Protein AF-A0A2W5ZUM6-F1 (afdb_monomer)

Solvent-accessible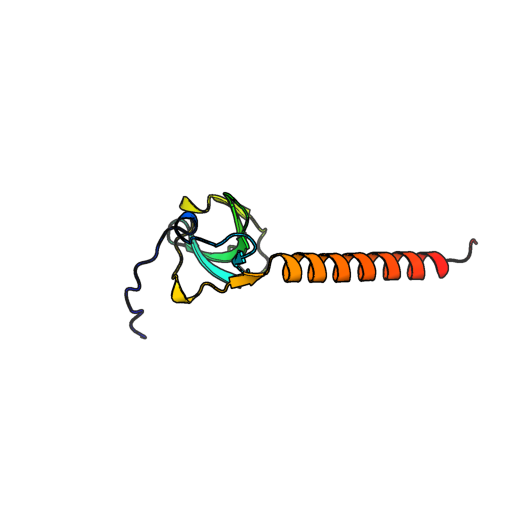 surface area (backbone atoms only — not comparable to full-atom values): 6094 Å² total; per-residue (Å²): 132,82,82,74,72,84,67,76,60,40,39,48,64,72,63,81,67,59,90,62,47,37,66,52,52,76,36,70,28,33,43,95,87,41,70,28,36,34,67,36,68,57,96,65,34,29,33,32,28,64,46,95,90,47,77,72,44,82,41,54,20,72,58,30,29,26,52,73,89,66,64,47,76,43,51,44,69,58,55,52,51,53,50,49,53,52,51,50,55,48,51,51,49,53,50,55,54,58,72,68,56,75,88,128

pLDDT: mean 82.98, std 15.77, range [36.0, 97.94]

Secondary structure (DSSP, 8-state):
---------EEGGG----TTEEE-S-EEEEETTEEEEEEEE-SSEEEEESSTTSPPEEEEGGGEEE-GGG--EEEHHHHHHHHHHHHHHHHHHHHHHHHT----

Radius of gyration: 18.6 Å; Cα contacts (8 Å, |Δi|>4): 140; chains: 1; bounding box: 57×34×44 Å

Foldseek 3Di:
DDPPPPQPFAQQLPPDDDPQKDWAFFFWWAAPNQIWGFGADDNQWTWIHSDPPRDIDIGGSRRTTHRPVRIDMDGNVVVVVVVVVVVVVVVVVVVVVVVPDDDD

Nearest PDB structures (foldseek):
  2wac-assembly2_B  TM=5.839E-01  e=2.324E-01  Drosophila melanogaster
  5ohq-assembly1_A  TM=8.430E-01  e=1.761E+00  Homo sapiens
  6kco-assembly3_E  TM=4.406E-01  e=2.070E-01  Drosophila melanogaster
  1kqm-assembly1_A  TM=4.429E-01  e=2.929E-01  Argopecten irradians
  2otg-assembly1_A  TM=4.725E-01  e=6.214E-01  Placopecten magellanicus

Structure (mmCIF, N/CA/C/O backbone):
data_AF-A0A2W5ZUM6-F1
#
_entry.id   AF-A0A2W5ZUM6-F1
#
loop_
_atom_site.group_PDB
_atom_site.id
_atom_site.type_symbol
_atom_site.label_atom_id
_atom_site.label_alt_id
_atom_site.label_comp_id
_atom_site.label_asym_id
_atom_site.label_entity_id
_atom_site.label_seq_id
_atom_site.pdbx_PDB_ins_code
_atom_site.Cartn_x
_atom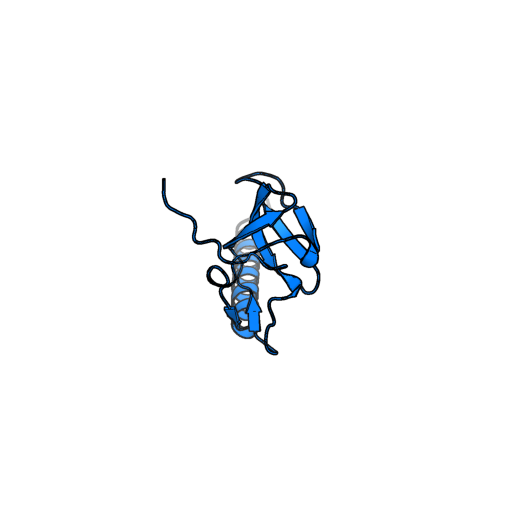_site.Cartn_y
_atom_site.Cartn_z
_atom_site.occupancy
_atom_site.B_iso_or_equiv
_atom_site.auth_seq_id
_atom_site.auth_comp_id
_atom_site.auth_asym_id
_atom_site.auth_atom_id
_atom_site.pdbx_PDB_model_num
ATOM 1 N N . MET A 1 1 ? -19.739 19.621 7.676 1.00 36.00 1 MET A N 1
ATOM 2 C CA . MET A 1 1 ? -18.767 18.660 8.230 1.00 36.00 1 MET A CA 1
ATOM 3 C C . MET A 1 1 ? -19.287 17.297 7.843 1.00 36.00 1 MET A C 1
ATOM 5 O O . MET A 1 1 ? -20.330 16.917 8.349 1.00 36.00 1 MET A O 1
ATOM 9 N N . SER A 1 2 ? -18.702 16.679 6.820 1.00 41.00 2 SER A N 1
ATOM 10 C CA . SER A 1 2 ? -19.236 15.437 6.264 1.00 41.00 2 SER A CA 1
ATOM 11 C C . SER A 1 2 ? -18.969 14.308 7.245 1.00 41.00 2 SER A C 1
ATOM 13 O O . SER A 1 2 ? -17.819 14.092 7.626 1.00 41.00 2 SER A O 1
ATOM 15 N N . GLU A 1 3 ? -20.040 13.651 7.677 1.00 42.09 3 GLU A N 1
ATOM 16 C CA . GLU A 1 3 ? -20.005 12.418 8.448 1.00 42.09 3 GLU A CA 1
ATOM 17 C C . GLU A 1 3 ? -19.160 11.415 7.666 1.00 42.09 3 GLU A C 1
ATOM 19 O O . GLU A 1 3 ? -19.587 10.882 6.644 1.00 42.09 3 GLU A O 1
ATOM 24 N N . ALA A 1 4 ? -17.917 11.213 8.104 1.00 49.09 4 ALA A N 1
ATOM 25 C CA . ALA A 1 4 ? -17.182 10.032 7.713 1.00 49.09 4 ALA A CA 1
ATOM 26 C C . ALA A 1 4 ? -17.973 8.883 8.330 1.00 49.09 4 ALA A C 1
ATOM 28 O O . ALA A 1 4 ? -17.923 8.669 9.545 1.00 49.09 4 ALA A O 1
ATOM 29 N N . SER A 1 5 ? -18.775 8.218 7.498 1.00 49.19 5 SER A N 1
ATOM 30 C CA . SER A 1 5 ? -19.257 6.871 7.751 1.00 49.19 5 SER A CA 1
ATOM 31 C C . SER A 1 5 ? -18.142 6.137 8.475 1.00 49.19 5 SER A C 1
ATOM 33 O O . SER A 1 5 ? -16.999 6.146 8.015 1.00 49.19 5 SER A O 1
ATOM 35 N N . THR A 1 6 ? -18.441 5.606 9.658 1.00 52.56 6 THR A N 1
ATOM 36 C CA . THR A 1 6 ? -17.496 4.814 10.445 1.00 52.56 6 THR A CA 1
ATOM 37 C C . THR A 1 6 ? -17.282 3.487 9.717 1.00 52.56 6 THR A C 1
ATOM 39 O O . THR A 1 6 ? -17.696 2.433 10.180 1.00 52.56 6 THR A O 1
ATOM 42 N N . GLU A 1 7 ? -16.727 3.549 8.508 1.00 66.62 7 GLU A N 1
ATOM 43 C CA . GLU A 1 7 ? -16.201 2.404 7.796 1.00 66.62 7 GLU A CA 1
ATOM 44 C C . GLU A 1 7 ? -15.069 1.884 8.671 1.00 66.62 7 GLU A C 1
ATOM 46 O O . GLU A 1 7 ? -14.106 2.593 8.979 1.00 66.62 7 GLU A O 1
ATOM 51 N N . GLU A 1 8 ? -15.271 0.675 9.182 1.00 86.06 8 GLU A N 1
ATOM 52 C CA . GLU A 1 8 ? -14.352 0.008 10.084 1.00 86.06 8 GLU A CA 1
ATOM 53 C C . GLU A 1 8 ? -12.990 -0.107 9.392 1.00 86.06 8 GLU A C 1
ATOM 55 O O . GLU A 1 8 ? -12.806 -0.886 8.456 1.00 86.06 8 GLU A O 1
ATOM 60 N N . LEU A 1 9 ? -12.036 0.725 9.818 1.00 95.19 9 LEU A N 1
ATOM 61 C CA . LEU A 1 9 ? -10.679 0.663 9.297 1.00 95.19 9 LEU A CA 1
ATOM 62 C C . LEU A 1 9 ? -10.055 -0.663 9.727 1.00 95.19 9 LEU A C 1
ATOM 64 O O . LEU A 1 9 ? -10.018 -0.983 10.917 1.00 95.19 9 LEU A O 1
ATOM 68 N N . ILE A 1 10 ? -9.507 -1.409 8.771 1.00 96.62 10 ILE A N 1
ATOM 69 C CA . ILE A 1 10 ? -8.871 -2.700 9.040 1.00 96.62 10 ILE A CA 1
ATOM 70 C C . ILE A 1 10 ? -7.371 -2.653 8.751 1.00 96.62 10 ILE A C 1
ATOM 72 O O . ILE A 1 10 ? -6.935 -1.901 7.880 1.00 96.62 10 ILE A O 1
ATOM 76 N N . PRO A 1 11 ? -6.556 -3.471 9.435 1.00 97.00 11 PRO A N 1
ATOM 77 C CA . PRO A 1 11 ? -5.154 -3.645 9.080 1.00 97.00 11 PRO A CA 1
ATOM 78 C C . PRO A 1 11 ? -4.964 -4.069 7.615 1.00 97.00 11 PRO A C 1
ATOM 80 O O . PRO A 1 11 ? -5.647 -4.969 7.123 1.00 97.00 11 PRO A O 1
ATOM 83 N N . LEU A 1 12 ? -4.000 -3.463 6.919 1.00 96.88 12 LEU A N 1
ATOM 84 C CA . LEU A 1 12 ? -3.721 -3.724 5.502 1.00 96.88 12 LEU A CA 1
ATOM 85 C C . LEU A 1 12 ? -3.298 -5.179 5.237 1.00 96.88 12 LEU A C 1
ATOM 87 O O . LEU A 1 12 ? -3.436 -5.672 4.119 1.00 96.88 12 LEU A O 1
ATOM 91 N N . ASP A 1 13 ? -2.762 -5.898 6.223 1.00 96.06 13 ASP A N 1
ATOM 92 C CA . ASP A 1 13 ? -2.453 -7.328 6.088 1.00 96.06 13 ASP A CA 1
ATOM 93 C C . ASP A 1 13 ? -3.704 -8.218 6.031 1.00 96.06 13 ASP A C 1
ATOM 95 O O . ASP A 1 13 ? -3.617 -9.326 5.510 1.00 96.06 13 ASP A O 1
ATOM 99 N N . ARG A 1 14 ? -4.872 -7.727 6.469 1.00 96.06 14 ARG A N 1
ATOM 100 C CA . ARG A 1 14 ? -6.153 -8.440 6.325 1.00 96.06 14 ARG A CA 1
ATOM 101 C C . ARG A 1 14 ? -6.762 -8.337 4.930 1.00 96.06 14 ARG A C 1
ATOM 103 O O . ARG A 1 14 ? -7.693 -9.078 4.625 1.00 96.06 14 ARG A O 1
ATOM 110 N N . ILE A 1 15 ? -6.252 -7.448 4.076 1.00 93.44 15 ILE A N 1
ATOM 111 C CA . ILE A 1 15 ? -6.665 -7.388 2.674 1.00 93.44 15 ILE A CA 1
ATOM 112 C C . ILE A 1 15 ? -6.078 -8.598 1.945 1.00 93.44 15 ILE A C 1
ATOM 114 O O . ILE A 1 15 ? -4.897 -8.612 1.581 1.00 93.44 15 ILE A O 1
ATOM 118 N N . ALA A 1 16 ? -6.918 -9.612 1.750 1.00 84.00 16 ALA A N 1
ATOM 119 C CA . ALA A 1 16 ? -6.582 -10.797 0.981 1.00 84.00 16 ALA A CA 1
ATOM 120 C C . ALA A 1 16 ? -6.459 -10.459 -0.512 1.00 84.00 16 ALA A C 1
ATOM 122 O O . ALA A 1 16 ? -7.218 -9.658 -1.057 1.00 84.00 16 ALA A O 1
ATOM 123 N N . THR A 1 17 ? -5.507 -11.100 -1.182 1.00 82.88 17 THR A N 1
ATOM 124 C CA . THR A 1 17 ? -5.358 -11.058 -2.639 1.00 82.88 17 THR A CA 1
ATOM 125 C C . THR A 1 17 ? -5.266 -12.477 -3.165 1.00 82.88 17 THR A C 1
ATOM 127 O O . THR A 1 17 ? -4.572 -13.307 -2.577 1.00 82.88 17 THR A O 1
ATOM 130 N N . GLU A 1 18 ? -5.925 -12.750 -4.286 1.00 83.50 18 GLU A N 1
ATOM 131 C CA . GLU A 1 18 ? -5.724 -13.996 -5.022 1.00 83.50 18 GLU A CA 1
ATOM 132 C C . GLU A 1 18 ? -4.306 -14.080 -5.610 1.00 83.50 18 GLU A C 1
ATOM 134 O O . GLU A 1 18 ? -3.575 -13.085 -5.700 1.00 83.50 18 GLU A O 1
ATOM 139 N N . SER A 1 19 ? -3.917 -15.283 -6.038 1.00 77.94 19 SER A N 1
ATOM 140 C CA . SER A 1 19 ? -2.671 -15.471 -6.786 1.00 77.94 19 SER A CA 1
ATOM 141 C C . SER A 1 19 ? -2.693 -14.595 -8.042 1.00 77.94 19 SER A C 1
ATOM 143 O O . SER A 1 19 ? -3.703 -14.514 -8.729 1.00 77.94 19 SER A O 1
ATOM 145 N N . GLU A 1 20 ? -1.580 -13.922 -8.338 1.00 81.75 20 GLU A N 1
ATOM 146 C CA . GLU A 1 20 ? -1.443 -12.985 -9.468 1.00 81.75 20 GLU A CA 1
ATOM 147 C C . GLU A 1 20 ? -2.193 -11.648 -9.362 1.00 81.75 20 GLU A C 1
ATOM 149 O O . GLU A 1 20 ? -2.098 -10.830 -10.283 1.00 81.75 20 GLU A O 1
ATOM 154 N N . VAL A 1 21 ? -2.848 -11.358 -8.236 1.00 88.56 21 VAL A N 1
ATOM 155 C CA . VAL A 1 21 ? -3.465 -10.055 -7.962 1.00 88.56 21 VAL A CA 1
ATOM 156 C C . VAL A 1 21 ? -2.596 -9.259 -6.987 1.00 88.56 21 VAL A C 1
ATOM 158 O O . VAL A 1 21 ? -2.064 -9.787 -6.016 1.00 88.56 21 VAL A O 1
ATOM 161 N N . VAL A 1 22 ? -2.430 -7.961 -7.243 1.00 90.56 22 VAL A N 1
ATOM 162 C CA . VAL A 1 22 ? -1.742 -7.024 -6.345 1.00 90.56 22 VAL A CA 1
ATOM 163 C C . VAL A 1 22 ? -2.657 -5.891 -5.938 1.00 90.56 22 VAL A C 1
ATOM 165 O O . VAL A 1 22 ? -3.476 -5.424 -6.727 1.00 90.56 22 VAL A O 1
ATOM 168 N N . ILE A 1 23 ? -2.425 -5.385 -4.733 1.00 93.38 23 ILE A N 1
ATOM 169 C CA . ILE A 1 23 ? -2.939 -4.088 -4.308 1.00 93.38 23 ILE A CA 1
ATOM 170 C C . ILE A 1 23 ? -2.184 -3.000 -5.080 1.00 93.38 23 ILE A C 1
ATOM 172 O O . ILE A 1 23 ? -0.945 -2.964 -5.089 1.00 93.38 23 ILE A O 1
ATOM 176 N N . LEU A 1 24 ? -2.932 -2.139 -5.762 1.00 92.94 24 LEU A N 1
ATOM 177 C CA . LEU A 1 24 ? -2.395 -0.980 -6.462 1.00 92.94 24 LEU A CA 1
ATOM 178 C C . LEU A 1 24 ? -2.055 0.125 -5.456 1.00 92.94 24 LEU A C 1
ATOM 180 O O . LEU A 1 24 ? -2.750 0.258 -4.453 1.00 92.94 24 LEU A O 1
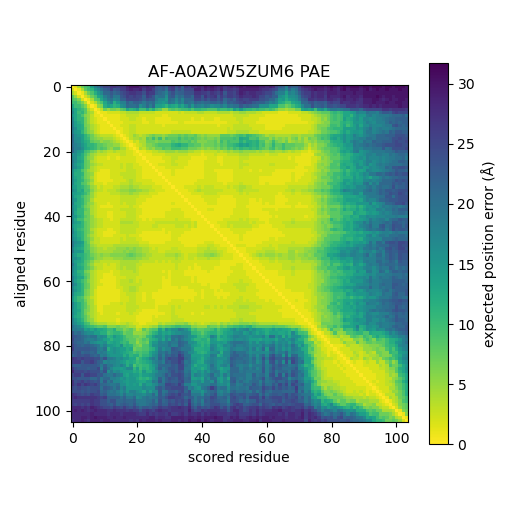ATOM 184 N N . PRO A 1 25 ? -0.987 0.904 -5.698 1.00 92.31 25 PRO A N 1
ATOM 185 C CA . PRO A 1 25 ? -0.620 2.009 -4.827 1.00 92.31 25 PRO A CA 1
ATOM 186 C C . PRO A 1 25 ? -1.614 3.169 -4.956 1.00 92.31 25 PRO A C 1
ATOM 188 O O . PRO A 1 25 ? -2.596 3.110 -5.706 1.00 92.31 25 PRO A O 1
ATOM 191 N N . ASP A 1 26 ? -1.291 4.246 -4.256 1.00 93.69 26 ASP A N 1
ATOM 192 C CA . ASP A 1 26 ? -2.007 5.507 -4.278 1.00 93.69 26 ASP A CA 1
ATOM 193 C C . ASP A 1 26 ? -3.385 5.369 -3.618 1.00 93.69 26 ASP A C 1
ATOM 195 O O . ASP A 1 26 ? -4.425 5.570 -4.249 1.00 93.69 26 ASP A O 1
ATOM 199 N N . PHE A 1 27 ? -3.364 5.086 -2.315 1.00 95.75 27 PHE A N 1
ATOM 200 C CA . PHE A 1 27 ? -4.527 5.163 -1.432 1.00 95.75 27 PHE A CA 1
ATOM 201 C C . PHE A 1 27 ? -4.124 5.643 -0.021 1.00 95.75 27 PHE A C 1
ATOM 203 O O . PHE A 1 27 ? -2.958 5.492 0.376 1.00 95.75 27 PHE A O 1
ATOM 210 N N . PRO A 1 28 ? -5.054 6.241 0.747 1.00 96.38 28 PRO A N 1
ATOM 211 C CA . PRO A 1 28 ? -4.785 6.684 2.110 1.00 96.38 28 PRO A CA 1
ATOM 212 C C . PRO A 1 28 ? -4.749 5.514 3.107 1.00 96.38 28 PRO A C 1
ATOM 214 O O . PRO A 1 28 ? -5.467 4.529 2.968 1.00 96.38 28 PRO A O 1
ATOM 217 N N . ALA A 1 29 ? -3.955 5.662 4.165 1.00 97.00 29 ALA A N 1
ATOM 218 C CA . ALA A 1 29 ? -3.972 4.789 5.336 1.00 97.00 29 ALA A CA 1
ATOM 219 C C . ALA A 1 29 ? -3.831 5.614 6.621 1.00 97.00 29 ALA A C 1
ATOM 221 O O . ALA A 1 29 ? -3.421 6.775 6.586 1.00 97.00 29 ALA A O 1
ATOM 222 N N . LEU A 1 30 ? -4.140 5.001 7.759 1.00 97.75 30 LEU A N 1
ATOM 223 C CA . LEU A 1 30 ? -3.876 5.527 9.089 1.00 97.75 30 LEU A CA 1
ATOM 224 C C . LEU A 1 30 ? -2.727 4.735 9.722 1.00 97.75 30 LEU A C 1
ATOM 226 O O . LEU A 1 30 ? -2.779 3.508 9.799 1.00 97.75 30 LEU A O 1
ATOM 230 N N . LEU A 1 31 ? -1.697 5.432 10.186 1.00 96.50 31 LEU A N 1
ATOM 231 C CA . LEU A 1 31 ? -0.571 4.869 10.922 1.00 96.50 31 LEU A CA 1
ATOM 232 C C . LEU A 1 31 ? -0.424 5.655 12.223 1.00 96.50 31 LEU A C 1
ATOM 234 O O . LEU A 1 31 ? -0.196 6.857 12.181 1.00 96.50 31 LEU A O 1
ATOM 238 N N . GLU A 1 32 ? -0.595 4.991 13.368 1.00 93.50 32 GLU A N 1
ATOM 239 C CA . GLU A 1 32 ? -0.487 5.631 14.697 1.00 93.50 32 GLU A CA 1
ATOM 240 C C . GLU A 1 32 ? -1.367 6.887 14.852 1.00 93.50 32 GLU A C 1
ATOM 242 O O . GLU A 1 32 ? -0.996 7.858 15.501 1.00 93.50 32 GLU A O 1
ATOM 247 N N . GLY A 1 33 ? -2.550 6.880 14.229 1.00 92.69 33 GLY A N 1
ATOM 248 C CA . GLY A 1 33 ? -3.477 8.016 14.244 1.00 92.69 33 GLY A CA 1
ATOM 249 C C . GLY A 1 33 ? -3.171 9.113 13.217 1.00 92.69 33 GLY A C 1
ATOM 250 O O . GLY A 1 33 ? -3.976 10.029 13.062 1.00 92.69 33 GLY A O 1
ATOM 251 N N . GLN A 1 34 ? -2.071 9.014 12.467 1.00 94.69 34 GLN A N 1
ATOM 252 C CA . GLN A 1 34 ? -1.727 9.939 11.388 1.00 94.69 34 GLN A CA 1
ATOM 253 C C . GLN A 1 34 ? -2.164 9.392 10.025 1.00 94.69 34 GLN A C 1
ATOM 255 O O . GLN A 1 34 ? -1.919 8.231 9.692 1.00 94.69 34 GLN A O 1
ATOM 260 N N . ARG A 1 35 ? -2.788 10.244 9.201 1.00 95.69 35 ARG A N 1
ATOM 261 C CA . ARG A 1 35 ? -3.101 9.912 7.806 1.00 95.69 35 ARG A CA 1
ATOM 262 C C . ARG A 1 35 ? -1.826 9.965 6.963 1.00 95.69 35 ARG A C 1
ATOM 264 O O . ARG A 1 35 ? -1.131 10.973 6.980 1.00 95.69 35 ARG A O 1
ATOM 271 N N . VAL A 1 36 ? -1.561 8.905 6.208 1.00 96.62 36 VAL A N 1
ATOM 272 C CA . VAL A 1 36 ? -0.393 8.747 5.325 1.00 96.62 36 VAL A CA 1
ATOM 273 C C . VAL A 1 36 ? -0.830 8.231 3.952 1.00 96.62 36 VAL A C 1
ATOM 275 O O . VAL A 1 36 ? -1.946 7.726 3.803 1.00 96.62 36 VAL A O 1
ATOM 278 N N . TRP A 1 37 ? 0.040 8.325 2.945 1.00 96.38 37 TRP A N 1
ATOM 279 C CA . TRP A 1 37 ? -0.206 7.762 1.613 1.00 96.38 37 TRP A CA 1
ATOM 280 C C . TRP A 1 37 ? 0.563 6.471 1.389 1.00 96.38 37 TRP A C 1
ATOM 282 O O . TRP A 1 37 ? 1.782 6.444 1.533 1.00 96.38 37 TRP A O 1
ATOM 292 N N . VAL A 1 38 ? -0.120 5.404 0.978 1.00 96.31 38 VAL A N 1
ATOM 293 C CA . VAL A 1 38 ? 0.536 4.154 0.585 1.00 96.31 38 VAL A CA 1
ATOM 294 C C . VAL A 1 38 ? 0.957 4.244 -0.878 1.00 96.31 38 VAL A C 1
ATOM 296 O O . VAL A 1 38 ? 0.129 4.356 -1.778 1.00 96.31 38 VAL A O 1
ATOM 299 N N . THR A 1 39 ? 2.262 4.163 -1.126 1.00 94.62 39 THR A N 1
ATOM 300 C CA . THR A 1 39 ? 2.870 4.330 -2.461 1.00 94.62 39 THR A CA 1
ATOM 301 C C . THR A 1 39 ? 3.408 3.022 -3.042 1.00 94.62 39 THR A C 1
ATOM 303 O O . THR A 1 39 ? 3.697 2.930 -4.235 1.00 94.62 39 THR A O 1
ATOM 306 N N . ALA A 1 40 ? 3.515 1.973 -2.224 1.00 93.06 40 ALA A N 1
ATOM 307 C CA . ALA A 1 40 ? 3.689 0.601 -2.681 1.00 93.06 40 ALA A CA 1
ATOM 308 C C . ALA A 1 40 ? 3.263 -0.389 -1.597 1.00 93.06 40 ALA A C 1
ATOM 310 O O . ALA A 1 40 ? 3.507 -0.173 -0.413 1.00 93.06 40 ALA A O 1
ATOM 311 N N . VAL A 1 41 ? 2.709 -1.523 -2.021 1.00 93.81 41 VAL A N 1
ATOM 312 C CA . VAL A 1 41 ? 2.414 -2.656 -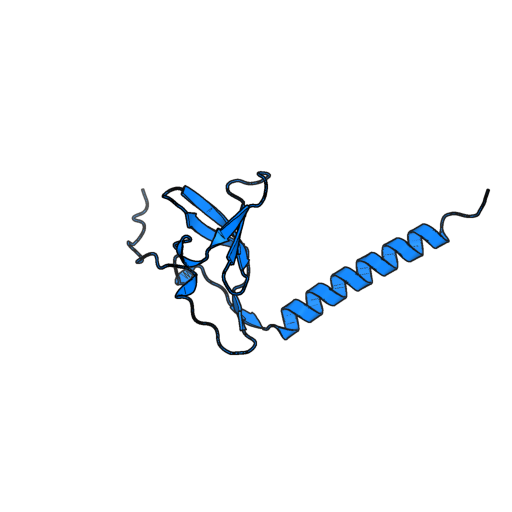1.142 1.00 93.81 41 VAL A CA 1
ATOM 313 C C . VAL A 1 41 ? 3.313 -3.831 -1.517 1.00 93.81 41 VAL A C 1
ATOM 315 O O . VAL A 1 41 ? 3.456 -4.175 -2.699 1.00 93.81 41 VAL A O 1
ATOM 318 N N . LEU A 1 42 ? 3.956 -4.403 -0.502 1.00 91.25 42 LEU A N 1
ATOM 319 C CA . LEU A 1 42 ? 4.807 -5.587 -0.559 1.00 91.25 42 LEU A CA 1
ATOM 320 C C . LEU A 1 42 ? 4.138 -6.721 0.232 1.00 91.25 42 LEU A C 1
ATOM 322 O O . LEU A 1 42 ? 3.031 -6.569 0.751 1.00 91.25 42 LEU A O 1
ATOM 326 N N . GLU A 1 43 ? 4.798 -7.873 0.320 1.00 89.00 43 GLU A N 1
ATOM 327 C CA . GLU A 1 43 ? 4.231 -9.060 0.970 1.00 89.00 43 GLU A CA 1
ATOM 328 C C . GLU A 1 43 ? 3.869 -8.795 2.442 1.00 89.00 43 GLU A C 1
ATOM 330 O O . GLU A 1 43 ? 2.727 -8.985 2.842 1.00 89.00 43 GLU A O 1
ATOM 335 N N . ARG A 1 44 ? 4.816 -8.272 3.233 1.00 93.62 44 ARG A N 1
ATOM 336 C CA . ARG A 1 44 ? 4.637 -8.011 4.679 1.00 93.62 44 ARG A CA 1
ATOM 337 C C . ARG A 1 44 ? 4.674 -6.532 5.051 1.00 93.62 44 ARG A C 1
ATOM 339 O O . ARG A 1 44 ? 4.331 -6.152 6.169 1.00 93.62 44 ARG A O 1
ATOM 346 N N . THR A 1 45 ? 5.112 -5.692 4.124 1.00 96.75 45 THR A N 1
ATOM 347 C CA . THR A 1 45 ? 5.362 -4.270 4.360 1.00 96.75 45 THR A CA 1
ATOM 348 C C . THR A 1 45 ? 4.660 -3.398 3.329 1.00 96.75 45 THR A C 1
ATOM 350 O O . THR A 1 45 ? 4.238 -3.861 2.270 1.00 96.75 45 THR A O 1
ATOM 353 N N . ALA A 1 46 ? 4.521 -2.121 3.652 1.00 96.50 46 ALA A N 1
ATOM 354 C CA . ALA A 1 46 ? 4.072 -1.083 2.746 1.00 96.50 46 ALA A CA 1
ATOM 355 C C . ALA A 1 46 ? 5.082 0.065 2.765 1.00 96.50 46 ALA A C 1
ATOM 357 O O . ALA A 1 46 ? 5.713 0.336 3.787 1.00 96.50 46 ALA A O 1
ATOM 358 N N . VAL A 1 47 ? 5.248 0.721 1.623 1.00 96.81 47 VAL A N 1
ATOM 359 C CA . VAL A 1 47 ? 5.976 1.984 1.526 1.00 96.81 47 VAL A CA 1
ATOM 360 C C . VAL A 1 47 ? 4.954 3.096 1.661 1.00 96.81 47 VAL A C 1
ATOM 362 O O . VAL A 1 47 ? 4.017 3.170 0.861 1.00 96.81 47 VAL A O 1
ATOM 365 N N . ILE A 1 48 ? 5.145 3.956 2.652 1.00 96.75 48 ILE A N 1
ATOM 366 C CA . ILE A 1 48 ? 4.305 5.123 2.879 1.00 96.75 48 ILE A CA 1
ATOM 367 C C . ILE A 1 48 ? 5.049 6.417 2.571 1.00 96.75 48 ILE A C 1
ATOM 369 O O . ILE A 1 48 ? 6.274 6.478 2.641 1.00 96.75 48 ILE A O 1
ATOM 373 N N . GLU A 1 49 ? 4.289 7.452 2.263 1.00 95.00 49 GLU A N 1
ATOM 374 C CA . GLU A 1 49 ? 4.709 8.845 2.211 1.00 95.00 49 GLU A CA 1
ATOM 375 C C . GLU A 1 49 ? 3.877 9.598 3.263 1.00 95.00 49 GLU A C 1
ATOM 377 O O . GLU A 1 49 ? 2.653 9.670 3.104 1.00 95.00 49 GLU A O 1
ATOM 382 N N . PRO A 1 50 ? 4.481 10.069 4.376 1.00 92.31 50 PRO A N 1
ATOM 383 C CA . PRO A 1 50 ? 3.719 10.700 5.457 1.00 92.31 50 PRO A CA 1
ATOM 384 C C . PRO A 1 50 ? 3.027 11.991 5.007 1.00 92.31 50 PRO A C 1
ATOM 386 O O . PRO A 1 50 ? 1.845 12.181 5.287 1.00 92.31 50 PRO A O 1
ATOM 389 N N . SER A 1 51 ? 3.743 12.806 4.230 1.00 88.62 51 SER A N 1
ATOM 390 C CA . SER A 1 51 ? 3.230 13.988 3.534 1.00 88.62 51 SER A CA 1
ATOM 391 C C . SER A 1 51 ? 3.895 14.114 2.158 1.00 88.62 51 SER A C 1
ATOM 393 O O . SER A 1 51 ? 4.995 13.591 1.970 1.00 88.62 51 SER A O 1
ATOM 395 N N . PRO A 1 52 ? 3.286 14.827 1.193 1.00 85.81 52 PRO A N 1
ATOM 396 C CA . PRO A 1 52 ? 3.886 15.029 -0.123 1.00 85.81 52 PRO A CA 1
ATOM 397 C C . PRO A 1 52 ? 5.300 15.617 -0.043 1.00 85.81 52 PRO A C 1
ATOM 399 O O . PRO A 1 52 ? 5.506 16.684 0.531 1.00 85.81 52 PRO A O 1
ATOM 402 N N . GLY A 1 53 ? 6.267 14.931 -0.649 1.00 84.19 53 GLY A N 1
ATOM 403 C CA . GLY A 1 53 ? 7.670 15.346 -0.667 1.00 84.19 53 GLY A CA 1
ATOM 404 C C . GLY A 1 53 ? 8.473 14.942 0.572 1.00 84.19 53 GLY A C 1
ATOM 405 O O . GLY A 1 53 ? 9.694 15.112 0.569 1.00 84.19 53 GLY A O 1
ATOM 406 N N . GLU A 1 54 ? 7.839 14.370 1.598 1.00 89.44 54 GLU A N 1
ATOM 407 C CA . GLU A 1 54 ? 8.563 13.780 2.722 1.00 89.44 54 GLU A CA 1
ATOM 408 C C . GLU A 1 54 ? 9.217 12.441 2.335 1.00 89.44 54 GLU A C 1
ATOM 410 O O . GLU A 1 54 ? 8.760 11.744 1.417 1.00 89.44 54 GLU A O 1
ATOM 415 N N . PRO A 1 55 ? 10.302 12.043 3.027 1.00 92.50 55 PRO A N 1
ATOM 416 C CA . PRO A 1 55 ? 10.945 10.761 2.787 1.00 92.50 55 PRO A CA 1
ATOM 417 C C . PRO A 1 55 ? 9.967 9.590 2.918 1.00 92.50 55 PRO A C 1
ATOM 419 O O . PRO A 1 55 ? 9.208 9.483 3.881 1.00 92.50 55 PRO A O 1
ATOM 422 N N . LYS A 1 56 ? 10.028 8.670 1.954 1.00 91.62 56 LYS A N 1
ATOM 423 C CA . LYS A 1 56 ? 9.235 7.441 1.992 1.00 91.62 56 LYS A CA 1
ATOM 424 C C . LYS A 1 56 ? 9.750 6.503 3.080 1.00 91.62 56 LYS A C 1
ATOM 426 O O . LYS A 1 56 ? 10.956 6.286 3.191 1.00 91.62 56 LYS A O 1
ATOM 431 N N . VAL A 1 57 ? 8.836 5.896 3.832 1.00 95.69 57 VAL A N 1
ATOM 432 C CA . VAL A 1 57 ? 9.150 5.018 4.967 1.00 95.69 57 VAL A CA 1
ATOM 433 C C . VAL A 1 57 ? 8.561 3.632 4.737 1.00 95.69 57 VAL A C 1
ATOM 435 O O . VAL A 1 57 ? 7.438 3.492 4.257 1.00 95.69 57 VAL A O 1
ATOM 438 N N . LEU A 1 58 ? 9.321 2.593 5.080 1.00 97.12 58 LEU A N 1
ATOM 439 C CA . LEU A 1 58 ? 8.848 1.214 5.044 1.00 97.12 58 LEU A CA 1
ATOM 440 C C . LEU A 1 58 ? 8.219 0.842 6.390 1.00 97.12 58 LEU A C 1
ATOM 442 O O . LEU A 1 58 ? 8.865 0.955 7.429 1.00 97.12 58 LEU A O 1
ATOM 446 N N . VAL A 1 59 ? 6.981 0.358 6.371 1.00 97.56 59 VAL A N 1
ATOM 447 C CA . VAL A 1 59 ? 6.223 -0.000 7.579 1.00 97.56 59 VAL A CA 1
ATOM 448 C C . VAL A 1 59 ? 5.587 -1.380 7.446 1.00 97.56 59 VAL A C 1
ATOM 450 O O . VAL A 1 59 ? 5.373 -1.876 6.341 1.00 97.56 59 VAL A O 1
ATOM 453 N N . ASN A 1 60 ? 5.300 -2.031 8.574 1.00 97.88 60 ASN A N 1
ATOM 454 C CA . ASN A 1 60 ? 4.585 -3.308 8.587 1.00 97.88 60 ASN A CA 1
ATOM 455 C C . ASN A 1 60 ? 3.106 -3.081 8.230 1.00 97.88 60 ASN A C 1
ATOM 457 O O . ASN A 1 60 ? 2.474 -2.185 8.788 1.00 97.88 60 ASN A O 1
ATOM 461 N N . ARG A 1 61 ? 2.551 -3.916 7.341 1.00 96.81 61 ARG A N 1
ATOM 462 C CA . ARG A 1 61 ? 1.144 -3.836 6.909 1.00 96.81 61 ARG A CA 1
ATOM 463 C C . ARG A 1 61 ? 0.147 -3.912 8.068 1.00 96.81 61 ARG A C 1
ATOM 465 O O . ARG A 1 61 ? -0.867 -3.231 8.014 1.00 96.81 61 ARG A O 1
ATOM 472 N N . GLN A 1 62 ? 0.466 -4.655 9.126 1.00 97.44 62 GLN A N 1
ATOM 473 C CA . GLN A 1 62 ? -0.361 -4.769 10.336 1.00 97.44 62 GLN A CA 1
ATOM 474 C C . GLN A 1 62 ? -0.589 -3.437 11.053 1.00 97.44 62 GLN A C 1
ATOM 476 O O . GLN A 1 62 ? -1.556 -3.292 11.793 1.00 97.44 62 GLN A O 1
ATOM 481 N N . ARG A 1 63 ? 0.307 -2.461 10.857 1.00 97.06 63 ARG A N 1
ATOM 482 C CA . ARG A 1 63 ? 0.228 -1.142 11.501 1.00 97.06 63 ARG A CA 1
ATOM 483 C C . ARG A 1 63 ? -0.524 -0.110 10.661 1.00 97.06 63 ARG A C 1
ATOM 485 O O . ARG A 1 63 ? -0.838 0.956 11.179 1.00 97.06 63 ARG A O 1
ATOM 492 N N . CYS A 1 64 ? -0.789 -0.400 9.388 1.00 97.00 64 CYS A N 1
ATOM 493 C CA .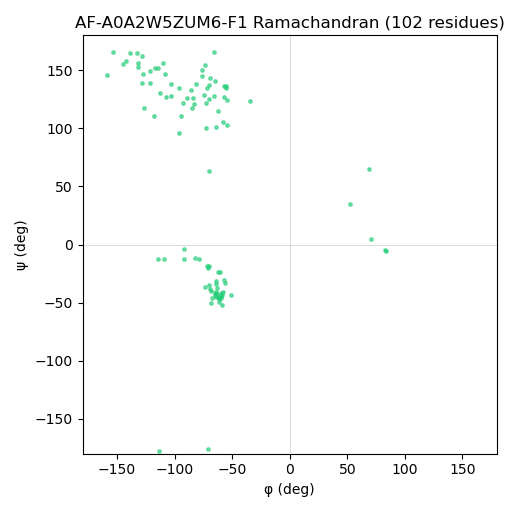 CYS A 1 64 ? -1.515 0.494 8.492 1.00 97.00 64 CYS A CA 1
ATOM 494 C C . CYS A 1 64 ? -2.992 0.119 8.490 1.00 97.00 64 CYS A C 1
ATOM 496 O O . CYS A 1 64 ? -3.353 -0.919 7.941 1.00 97.00 64 CYS A O 1
ATOM 498 N N . LEU A 1 65 ? -3.837 0.968 9.065 1.00 97.94 65 LEU A N 1
ATOM 499 C CA . LEU A 1 65 ? -5.283 0.803 8.988 1.00 97.94 65 LEU A CA 1
ATOM 500 C C . LEU A 1 65 ? -5.795 1.453 7.702 1.00 97.94 65 LEU A C 1
ATOM 502 O O . LEU A 1 65 ? -5.412 2.574 7.374 1.00 97.94 65 LEU A O 1
ATOM 506 N N . VAL A 1 66 ? -6.635 0.748 6.957 1.00 97.12 66 VAL A N 1
ATOM 507 C CA . VAL A 1 66 ? -7.139 1.180 5.652 1.00 97.12 66 VAL A CA 1
ATOM 508 C C . VAL A 1 66 ? -8.642 1.006 5.587 1.00 97.12 66 VAL A C 1
ATOM 510 O O . VAL A 1 66 ? -9.205 0.129 6.243 1.00 97.12 66 VAL A O 1
ATOM 513 N N . ASN A 1 67 ? -9.276 1.825 4.760 1.00 96.12 67 ASN A N 1
ATOM 514 C CA . ASN A 1 67 ? -10.640 1.586 4.341 1.00 96.12 67 ASN A CA 1
ATOM 515 C C . ASN A 1 67 ? -10.627 0.594 3.167 1.00 96.12 67 ASN A C 1
ATOM 517 O O . ASN A 1 67 ? -9.994 0.889 2.150 1.00 96.12 67 ASN A O 1
ATOM 521 N N . PRO A 1 68 ? -11.286 -0.574 3.264 1.00 94.94 68 PRO A N 1
ATOM 522 C CA . PRO A 1 68 ? -11.326 -1.532 2.164 1.00 94.94 68 PRO A CA 1
ATOM 523 C C . PRO A 1 68 ? -11.890 -0.954 0.861 1.00 94.94 68 PRO A C 1
ATOM 525 O O . PRO A 1 68 ? -11.467 -1.383 -0.210 1.00 94.94 68 PRO A O 1
ATOM 528 N N . SER A 1 69 ? -12.805 0.021 0.936 1.00 93.62 69 SER A N 1
ATOM 529 C CA . SER A 1 69 ? -13.417 0.643 -0.246 1.00 93.62 69 SER A CA 1
ATOM 530 C C . SER A 1 69 ? -12.452 1.543 -1.034 1.00 93.62 69 SER A C 1
ATOM 532 O O . SER A 1 69 ? -12.645 1.737 -2.234 1.00 93.62 69 SER A O 1
ATOM 534 N N . ASP A 1 70 ? -11.359 2.002 -0.413 1.00 93.44 70 ASP A N 1
ATOM 535 C CA . ASP A 1 70 ? -10.292 2.764 -1.078 1.00 93.44 70 ASP A CA 1
ATOM 536 C C . ASP A 1 70 ? -9.282 1.861 -1.817 1.00 93.44 70 ASP A C 1
ATOM 538 O O . ASP A 1 70 ? -8.438 2.343 -2.583 1.00 93.44 70 ASP A O 1
ATOM 542 N N . ILE A 1 71 ? -9.329 0.541 -1.594 1.00 95.00 71 ILE A N 1
ATOM 543 C CA . ILE A 1 71 ? -8.339 -0.389 -2.135 1.00 95.00 71 ILE A CA 1
ATOM 544 C C . ILE A 1 71 ? -8.686 -0.791 -3.565 1.00 95.00 71 ILE A C 1
ATOM 546 O O . ILE A 1 71 ? -9.752 -1.324 -3.866 1.00 95.00 71 ILE A O 1
ATOM 550 N N . ARG A 1 72 ? -7.711 -0.607 -4.458 1.00 93.62 72 ARG A N 1
ATOM 551 C CA . ARG A 1 72 ? -7.784 -1.057 -5.850 1.00 93.62 72 ARG A CA 1
ATOM 552 C C . ARG A 1 72 ? -6.860 -2.241 -6.082 1.00 93.62 72 ARG A C 1
ATOM 554 O O . ARG A 1 72 ? -5.758 -2.305 -5.536 1.00 93.62 72 ARG A O 1
ATOM 561 N N . PHE A 1 73 ? -7.280 -3.131 -6.972 1.00 93.00 73 PHE A N 1
ATOM 562 C CA . PHE A 1 73 ? -6.544 -4.338 -7.331 1.00 93.00 73 PHE A CA 1
ATOM 563 C C . PHE A 1 73 ? -6.135 -4.318 -8.805 1.00 93.00 73 PHE A C 1
ATOM 565 O O . PHE A 1 73 ? -6.791 -3.699 -9.642 1.00 93.00 73 PHE A O 1
ATOM 572 N N . GLY A 1 74 ? -5.039 -4.995 -9.135 1.00 88.94 74 GLY A N 1
ATOM 573 C CA . GLY A 1 74 ? -4.595 -5.181 -10.515 1.00 88.94 74 GLY A CA 1
ATOM 574 C C . GLY A 1 74 ? -3.772 -6.451 -10.690 1.00 88.94 74 GLY A C 1
ATOM 575 O O . GLY A 1 74 ? -3.307 -7.035 -9.717 1.00 88.94 74 GLY A O 1
ATOM 576 N N . HIS A 1 75 ? -3.563 -6.881 -11.933 1.00 86.19 75 HIS A N 1
ATOM 577 C CA . HIS A 1 75 ? -2.817 -8.110 -12.213 1.00 86.19 75 HIS A CA 1
ATOM 578 C C . HIS A 1 75 ? -1.295 -7.905 -12.177 1.00 86.19 75 HIS A C 1
ATOM 580 O O . HIS A 1 75 ? -0.748 -6.951 -12.746 1.00 86.19 75 HIS A O 1
ATOM 586 N N . ILE A 1 76 ? -0.589 -8.867 -11.578 1.00 73.56 76 ILE A N 1
ATOM 587 C CA . ILE A 1 76 ? 0.876 -8.958 -11.516 1.00 73.56 76 ILE A CA 1
ATOM 588 C C . ILE A 1 76 ? 1.509 -8.823 -12.908 1.00 73.56 76 ILE A C 1
ATOM 590 O O . ILE A 1 76 ? 2.488 -8.088 -13.078 1.00 73.56 76 ILE A O 1
ATOM 594 N N . ALA A 1 77 ? 0.934 -9.483 -13.918 1.00 69.12 77 ALA A N 1
ATOM 595 C CA . ALA A 1 77 ? 1.423 -9.435 -15.295 1.00 69.12 77 ALA A CA 1
ATOM 596 C C . ALA A 1 77 ? 1.470 -7.996 -15.842 1.00 69.12 77 ALA A C 1
ATOM 598 O O . ALA A 1 77 ? 2.468 -7.595 -16.449 1.00 69.12 77 ALA A O 1
ATOM 599 N N . ALA A 1 78 ? 0.449 -7.186 -15.543 1.00 62.47 78 ALA A N 1
ATOM 600 C CA . ALA A 1 78 ? 0.392 -5.779 -15.928 1.00 62.47 78 ALA A CA 1
ATOM 601 C C . ALA A 1 78 ? 1.444 -4.940 -15.182 1.00 62.47 78 ALA A C 1
ATOM 603 O O . ALA A 1 78 ? 2.129 -4.115 -15.793 1.00 62.47 78 ALA A O 1
ATOM 604 N N . ARG A 1 79 ? 1.665 -5.200 -13.884 1.00 63.34 79 ARG A N 1
ATOM 605 C CA . ARG A 1 79 ? 2.715 -4.530 -13.091 1.00 63.34 79 ARG A CA 1
ATOM 606 C C . ARG A 1 79 ? 4.117 -4.832 -13.630 1.00 63.34 79 ARG A C 1
ATOM 608 O O . ARG A 1 79 ? 4.925 -3.912 -13.782 1.00 63.34 79 ARG A O 1
ATOM 615 N N . TYR A 1 80 ? 4.413 -6.092 -13.954 1.00 63.59 80 TYR A N 1
ATOM 616 C CA . TYR A 1 80 ? 5.701 -6.474 -14.540 1.00 63.59 80 TYR A CA 1
ATOM 617 C C . TYR A 1 80 ? 5.878 -5.949 -15.965 1.00 63.59 80 TYR A C 1
ATOM 619 O O . TYR A 1 80 ? 6.981 -5.525 -16.311 1.00 63.59 80 TYR A O 1
ATOM 627 N N . ALA A 1 81 ? 4.831 -5.944 -16.794 1.00 59.50 81 ALA A N 1
ATOM 628 C CA . ALA A 1 81 ? 4.878 -5.349 -18.130 1.00 59.50 81 ALA A CA 1
ATOM 629 C C . ALA A 1 81 ? 5.169 -3.841 -18.060 1.00 59.50 81 ALA A C 1
ATOM 631 O O . ALA A 1 81 ? 6.091 -3.362 -18.720 1.00 59.50 81 ALA A O 1
ATOM 632 N N . ALA A 1 82 ? 4.480 -3.110 -17.178 1.00 60.44 82 ALA A N 1
ATOM 633 C CA . ALA A 1 82 ? 4.708 -1.681 -16.972 1.00 60.44 82 ALA A CA 1
ATOM 634 C C . ALA A 1 82 ? 6.116 -1.379 -16.425 1.00 60.44 82 ALA A C 1
ATOM 636 O O . ALA A 1 82 ? 6.769 -0.437 -16.880 1.00 60.44 82 ALA A O 1
ATOM 637 N N . ARG A 1 83 ? 6.626 -2.188 -15.480 1.00 68.69 83 ARG A N 1
ATOM 638 C CA . ARG A 1 83 ? 8.010 -2.059 -14.986 1.00 68.69 83 ARG A CA 1
ATOM 639 C C . ARG A 1 83 ? 9.022 -2.279 -16.111 1.00 68.69 83 ARG A C 1
ATOM 641 O O . ARG A 1 83 ? 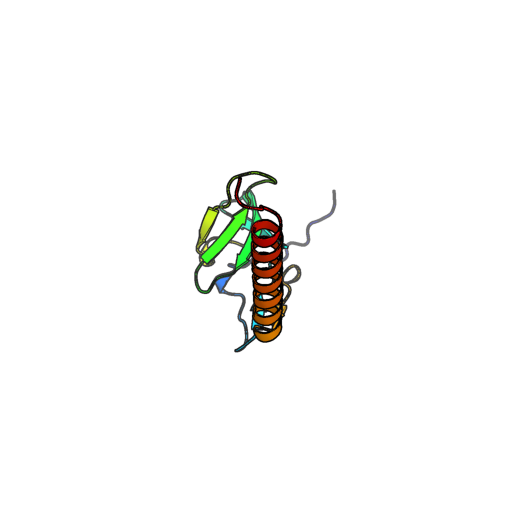9.901 -1.443 -16.298 1.00 68.69 83 ARG A O 1
ATOM 648 N N . ARG A 1 84 ? 8.865 -3.360 -16.883 1.00 64.69 84 ARG A N 1
ATOM 649 C CA . ARG A 1 84 ? 9.740 -3.684 -18.021 1.00 64.69 84 ARG A CA 1
ATOM 650 C C . ARG A 1 84 ? 9.725 -2.586 -19.084 1.00 64.69 84 ARG A C 1
ATOM 652 O O . ARG A 1 84 ? 10.790 -2.205 -19.558 1.00 64.69 84 ARG A O 1
ATOM 659 N N . GLY A 1 85 ? 8.559 -2.019 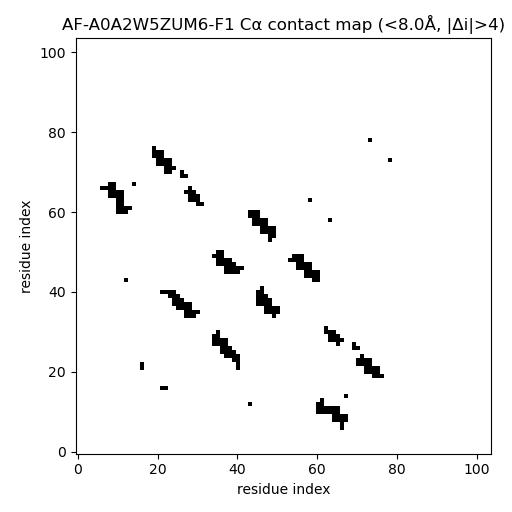-19.396 1.00 67.94 85 GLY A N 1
ATOM 660 C CA . GLY A 1 85 ? 8.441 -0.884 -20.316 1.00 67.94 85 GLY A CA 1
ATOM 661 C C . GLY A 1 85 ? 9.232 0.345 -19.848 1.00 67.94 85 GLY A C 1
ATOM 662 O O . GLY A 1 85 ? 9.975 0.934 -20.631 1.00 67.94 85 GLY A O 1
ATOM 663 N N . ARG A 1 86 ? 9.154 0.694 -18.553 1.00 72.75 86 ARG A N 1
ATOM 664 C CA . ARG A 1 86 ? 9.939 1.804 -17.974 1.00 72.75 86 ARG A CA 1
ATOM 665 C C . ARG A 1 86 ? 11.445 1.538 -17.993 1.00 72.75 86 ARG A C 1
ATOM 667 O O . ARG A 1 86 ? 12.210 2.444 -18.314 1.00 72.75 86 ARG A O 1
ATOM 674 N N . GLU A 1 87 ? 11.873 0.320 -17.668 1.00 70.88 87 GLU A N 1
ATOM 675 C CA . GLU A 1 87 ? 13.288 -0.073 -17.711 1.00 70.88 87 GLU A CA 1
ATOM 676 C C . GLU A 1 87 ? 13.845 -0.041 -19.139 1.00 70.88 87 GLU A C 1
ATOM 678 O O . GLU A 1 87 ? 14.925 0.506 -19.354 1.00 70.88 87 GLU A O 1
ATOM 683 N N . ALA A 1 88 ? 13.094 -0.545 -20.122 1.00 64.50 88 ALA A N 1
ATOM 684 C CA . ALA A 1 88 ? 13.465 -0.470 -21.533 1.00 64.50 88 ALA A CA 1
ATOM 685 C C . ALA A 1 88 ? 13.577 0.987 -22.008 1.00 64.50 88 ALA A C 1
ATOM 687 O O . ALA A 1 88 ? 14.578 1.370 -22.611 1.00 64.50 88 ALA A O 1
ATOM 688 N N . ALA A 1 89 ? 12.611 1.839 -21.653 1.00 72.56 89 ALA A N 1
ATOM 689 C CA . ALA A 1 89 ? 12.662 3.266 -21.965 1.00 72.56 89 ALA A CA 1
ATOM 690 C C . ALA A 1 89 ? 13.831 3.991 -21.273 1.00 72.56 89 ALA A C 1
ATOM 692 O O . ALA A 1 89 ? 14.356 4.969 -21.806 1.00 72.56 89 ALA A O 1
ATOM 693 N N . ARG A 1 90 ? 14.253 3.553 -20.079 1.00 73.62 90 ARG A N 1
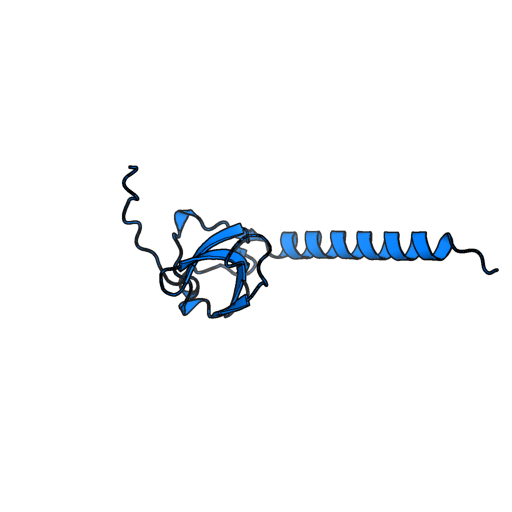ATOM 694 C CA . ARG A 1 90 ? 15.448 4.090 -19.409 1.00 73.62 90 ARG A CA 1
ATOM 695 C C . ARG A 1 90 ? 16.721 3.696 -20.161 1.00 73.62 90 ARG A C 1
ATOM 697 O O . ARG A 1 90 ? 17.479 4.584 -20.531 1.00 73.62 90 ARG A O 1
ATOM 704 N N . ARG A 1 91 ? 16.888 2.408 -20.482 1.00 77.50 91 ARG A N 1
ATOM 705 C CA . ARG A 1 91 ? 18.041 1.902 -21.251 1.00 77.50 91 ARG A CA 1
ATOM 706 C C . ARG A 1 91 ? 18.158 2.567 -22.619 1.00 77.50 91 ARG A C 1
ATOM 708 O O . ARG A 1 91 ? 19.244 2.976 -23.004 1.00 77.50 91 ARG A O 1
ATOM 715 N N . ASN A 1 92 ? 17.042 2.735 -23.328 1.00 77.44 92 ASN A N 1
ATOM 716 C CA . ASN A 1 92 ? 17.039 3.397 -24.634 1.00 77.44 92 ASN A CA 1
ATOM 717 C C . ASN A 1 92 ? 17.485 4.862 -24.532 1.00 77.44 92 ASN A C 1
ATOM 719 O O . ASN A 1 92 ? 18.210 5.342 -25.400 1.00 77.44 92 ASN A O 1
ATOM 723 N N . ARG A 1 93 ? 17.092 5.569 -23.463 1.00 75.81 93 ARG A N 1
ATOM 724 C CA . ARG A 1 93 ? 17.548 6.943 -23.203 1.00 75.81 93 ARG A CA 1
ATOM 725 C C . ARG A 1 93 ? 19.037 6.997 -22.869 1.00 75.81 93 ARG A C 1
ATOM 727 O O . ARG A 1 93 ? 19.739 7.820 -23.443 1.00 75.81 93 ARG A O 1
ATOM 734 N N . GLU A 1 94 ? 19.515 6.109 -22.000 1.00 78.62 94 GLU A N 1
ATOM 735 C CA . GLU A 1 94 ? 20.936 5.991 -21.637 1.00 78.62 94 GLU A CA 1
ATOM 736 C C . GLU A 1 94 ? 21.804 5.679 -22.874 1.00 78.62 94 GLU A C 1
ATOM 738 O O . GLU A 1 94 ? 22.803 6.354 -23.121 1.00 78.62 94 GLU A O 1
ATOM 743 N N . ALA A 1 95 ? 21.378 4.730 -23.716 1.00 74.88 95 ALA A N 1
ATOM 744 C CA . ALA A 1 95 ? 22.059 4.379 -24.963 1.00 74.88 95 ALA A CA 1
ATOM 745 C C . ALA A 1 95 ? 22.068 5.539 -25.974 1.00 74.88 95 ALA A C 1
ATOM 747 O O . ALA A 1 95 ? 23.114 5.861 -26.538 1.00 74.88 95 ALA A O 1
ATOM 748 N N . ALA A 1 96 ? 20.931 6.218 -26.166 1.00 70.88 96 ALA A N 1
ATOM 749 C CA . ALA A 1 96 ? 20.842 7.381 -27.049 1.00 70.88 96 ALA A CA 1
ATOM 750 C C . ALA A 1 96 ? 21.709 8.557 -26.564 1.00 70.88 96 ALA A C 1
ATOM 752 O O . ALA A 1 96 ? 22.266 9.295 -27.376 1.00 70.88 96 ALA A O 1
ATOM 753 N N . GLN A 1 97 ? 21.844 8.734 -25.249 1.00 69.88 97 GLN A N 1
ATOM 754 C CA . GLN A 1 97 ? 22.690 9.768 -24.658 1.00 69.88 97 GLN A CA 1
ATOM 755 C C . GLN A 1 97 ? 24.181 9.426 -24.794 1.00 69.88 97 GLN A C 1
ATOM 757 O O . GLN A 1 97 ? 24.982 10.315 -25.079 1.00 69.88 97 GLN A O 1
ATOM 762 N N . SER A 1 98 ? 24.549 8.145 -24.671 1.00 68.12 98 SER A N 1
ATOM 763 C CA . SER A 1 98 ? 25.927 7.683 -24.881 1.00 68.12 98 SER A CA 1
ATOM 764 C C . SER A 1 98 ? 26.352 7.740 -26.351 1.00 68.12 98 SER A C 1
ATOM 766 O O . SER A 1 98 ? 27.498 8.072 -26.630 1.00 68.12 98 SER A O 1
ATOM 768 N N . ALA A 1 99 ? 25.441 7.486 -27.295 1.00 66.06 99 ALA A N 1
ATOM 769 C CA . ALA A 1 99 ? 25.711 7.603 -28.732 1.00 66.06 99 ALA A CA 1
ATOM 770 C C . ALA A 1 99 ? 25.855 9.063 -29.215 1.00 66.06 99 ALA A C 1
ATOM 772 O O . ALA A 1 99 ? 26.397 9.310 -30.288 1.00 66.06 99 ALA A O 1
ATOM 773 N N . ARG A 1 100 ? 25.368 10.040 -28.434 1.00 60.53 100 ARG A N 1
ATOM 774 C CA . ARG A 1 100 ? 25.443 11.480 -28.744 1.00 60.53 100 ARG A CA 1
ATOM 775 C C . ARG A 1 100 ? 26.679 12.188 -28.180 1.00 60.53 100 ARG A C 1
ATOM 777 O O . ARG A 1 100 ? 26.843 13.374 -28.451 1.00 60.53 100 ARG A O 1
ATOM 784 N N . ARG A 1 101 ? 27.542 11.510 -27.413 1.00 58.72 101 ARG A N 1
ATOM 785 C CA . ARG A 1 101 ? 28.863 12.035 -27.021 1.00 58.72 101 ARG A CA 1
ATOM 786 C C . ARG A 1 101 ? 29.917 11.495 -27.997 1.00 58.72 101 ARG A C 1
ATOM 788 O O . ARG A 1 101 ? 30.370 10.372 -27.791 1.00 58.72 101 ARG A O 1
ATOM 795 N N . PRO A 1 102 ? 30.310 12.231 -29.054 1.00 55.25 102 PRO A N 1
ATOM 796 C CA . PRO A 1 102 ? 31.523 11.882 -29.779 1.00 55.25 102 PRO A CA 1
ATOM 797 C C . PRO A 1 102 ? 32.724 12.074 -28.843 1.00 55.25 102 PRO A C 1
ATOM 799 O O . PRO A 1 102 ? 32.740 13.003 -28.031 1.00 55.2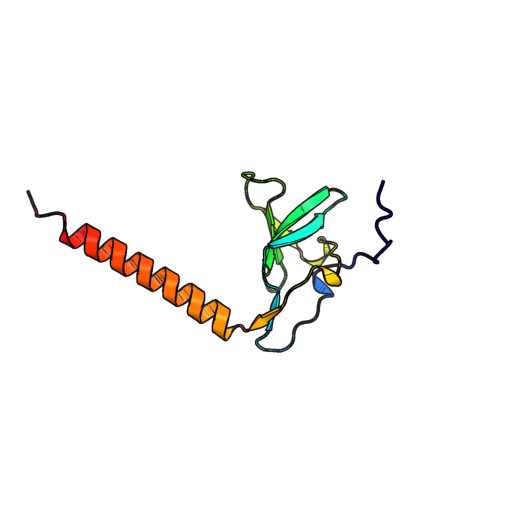5 102 PRO A O 1
ATOM 802 N N . ALA A 1 103 ? 33.694 11.162 -28.927 1.00 61.69 103 ALA A N 1
ATOM 803 C CA . ALA A 1 103 ? 34.984 11.303 -28.265 1.00 61.69 103 ALA A CA 1
ATOM 804 C C . ALA A 1 103 ? 35.644 12.614 -28.726 1.00 61.69 103 ALA A C 1
ATOM 806 O O . ALA A 1 103 ? 35.721 12.864 -29.931 1.00 61.69 103 ALA A O 1
ATOM 807 N N . ALA A 1 104 ? 36.038 13.445 -27.762 1.00 53.59 104 ALA A N 1
ATOM 808 C CA . ALA A 1 104 ? 36.907 14.597 -27.981 1.00 53.59 104 ALA A CA 1
ATOM 809 C C . ALA A 1 104 ? 38.369 14.149 -27.947 1.00 53.59 104 ALA A C 1
ATOM 811 O O . ALA A 1 104 ? 38.663 13.223 -27.152 1.00 53.59 104 ALA A O 1
#

Mean predicted aligned error: 10.37 Å

Sequence (104 aa):
MSEASTEELIPLDRIATESEVVILPDFPALLEGQRVWVTAVLERTAVIEPSPGEPKVLVNRQRCLVNPSDIRFGHIAARYAARRGREAARRNREAAQSARRPAA